Protein AF-A0A0D1IN72-F1 (afdb_monomer_lite)

Organism: Bacillus subtilis (NCBI:txid1423)

Radius of gyration: 15.17 Å; chains: 1; bounding box: 38×27×43 Å

pLDDT: mean 86.63, std 12.47, range [36.94, 97.75]

Secondary structure (DSSP, 8-state):
-EEEEPPTT--HHHHHHHHT--HHHHHHHHT-SSS---TT-EEEEPPEEEEPPTT--HHHHHHHHT--HHHHHHHTTTS-TT---TTPEEEE---TT-----

Sequence (102 aa):
MFIHIVGPGDSLFSIGRRYGASVDQIRGVNGLDETNIVPGQALLIPLYVYTVQPRDTLTAIAAKAFVPLERLRAANSGISPNALQAGAKIRFLRSQITLRGH

InterPro domains:
  IPR018392 LysM domain [PF01476] (4-46)
  IPR018392 LysM domain [PF01476] (50-91)
  IPR018392 LysM domain [PS51782] (2-45)
  IPR018392 LysM domain [PS51782] (48-92)
  IPR018392 LysM domain [SM00257] (3-46)
  IPR018392 LysM domain [SM00257] (49-93)
  IPR018392 LysM domain [cd00118] (3-45)
  IPR018392 LysM domain [cd00118] (49-91)
  IPR036779 LysM domain superfamily [G3DSA:3.10.350.10] (3-47)
  IPR036779 LysM domain superfamily [G3DSA:3.10.350.10] (48-92)
  IPR036779 LysM domain superfamily [SSF54106] (2-46)
  IPR036779 LysM domain superfamily [SSF54106] (48-91)

Foldseek 3Di:
DDKDFDAPPDWLVNVCQFQVHDSVQQCVVVVNPDRDDDGRDITDDDKDKDFDAPPDFLVNVCVVLVHPSVQQCVQVVVDDRVPRDGRDIGIHGRGPPPPPDD

Structure (mmCIF, N/CA/C/O backbone):
data_AF-A0A0D1IN72-F1
#
_entry.id   AF-A0A0D1IN72-F1
#
loop_
_atom_site.group_PDB
_atom_site.id
_atom_site.type_symbol
_atom_site.label_atom_id
_atom_site.label_alt_id
_atom_site.label_comp_id
_atom_site.label_asym_id
_atom_site.label_entity_id
_atom_site.label_seq_id
_atom_site.pdbx_PDB_ins_code
_atom_site.Cartn_x
_atom_site.Cartn_y
_atom_site.Cartn_z
_atom_site.occupancy
_atom_site.B_iso_or_equiv
_atom_site.auth_seq_id
_atom_site.auth_comp_id
_atom_site.auth_asym_id
_atom_site.auth_atom_id
_atom_site.pdbx_PDB_model_num
ATOM 1 N N . MET A 1 1 ? -3.784 -7.568 -2.298 1.00 80.62 1 MET A N 1
ATOM 2 C CA . MET A 1 1 ? -4.157 -6.803 -1.095 1.00 80.62 1 MET A CA 1
ATOM 3 C C . MET A 1 1 ? -2.963 -6.778 -0.162 1.00 80.62 1 MET A C 1
ATOM 5 O O . MET A 1 1 ? -2.170 -7.711 -0.220 1.00 80.62 1 MET A O 1
ATOM 9 N N . PHE A 1 2 ? -2.829 -5.745 0.661 1.00 87.38 2 PHE A N 1
ATOM 10 C CA . PHE A 1 2 ? -1.909 -5.742 1.801 1.00 87.38 2 PHE A CA 1
ATOM 11 C C . PHE A 1 2 ? -2.733 -5.747 3.091 1.00 87.38 2 PHE A C 1
ATOM 13 O O . PHE A 1 2 ? -3.811 -5.164 3.099 1.00 87.38 2 PHE A O 1
ATOM 20 N N . ILE A 1 3 ? -2.254 -6.397 4.150 1.00 92.94 3 ILE A N 1
ATOM 21 C CA . ILE A 1 3 ? -2.934 -6.405 5.450 1.00 92.94 3 ILE A CA 1
ATOM 22 C C . ILE A 1 3 ? -2.179 -5.473 6.390 1.00 92.94 3 ILE A C 1
ATOM 24 O O . ILE A 1 3 ? -0.980 -5.642 6.606 1.00 92.94 3 ILE A O 1
ATOM 28 N N . HIS A 1 4 ? -2.888 -4.499 6.949 1.00 95.06 4 HIS A N 1
ATOM 29 C CA . HIS A 1 4 ? -2.400 -3.649 8.024 1.00 95.06 4 HIS A CA 1
ATOM 30 C C . HIS A 1 4 ? -3.092 -4.047 9.331 1.00 95.06 4 HIS A C 1
ATOM 32 O O . HIS A 1 4 ? -4.318 -4.090 9.379 1.00 95.06 4 HIS A O 1
ATOM 38 N N . ILE A 1 5 ? -2.317 -4.325 10.380 1.00 97.44 5 ILE A N 1
ATOM 39 C CA . ILE A 1 5 ? -2.855 -4.541 11.726 1.00 97.44 5 ILE A CA 1
ATOM 40 C C . ILE A 1 5 ? -2.901 -3.189 12.429 1.00 97.44 5 ILE A C 1
ATOM 42 O O . ILE A 1 5 ? -1.854 -2.567 12.606 1.00 97.44 5 ILE A O 1
ATOM 46 N N . VAL A 1 6 ? -4.104 -2.749 12.794 1.00 97.62 6 VAL A N 1
ATOM 47 C CA . VAL A 1 6 ? -4.355 -1.455 13.438 1.00 97.62 6 VAL A CA 1
ATOM 48 C C . VAL A 1 6 ? -3.590 -1.386 14.757 1.00 97.62 6 VAL A C 1
ATOM 50 O O . VAL A 1 6 ? -3.745 -2.254 15.620 1.00 97.62 6 VAL A O 1
ATOM 53 N N . GLY A 1 7 ? -2.753 -0.363 14.913 1.00 97.31 7 GLY A N 1
ATOM 54 C CA . GLY A 1 7 ? -2.034 -0.089 16.150 1.00 97.31 7 GLY A CA 1
ATOM 55 C C . GLY A 1 7 ? -2.779 0.884 17.072 1.00 97.31 7 GLY A C 1
ATOM 56 O O . GLY A 1 7 ? -3.755 1.523 16.671 1.00 97.31 7 GLY A O 1
ATOM 57 N N . PRO A 1 8 ? -2.316 1.049 18.322 1.00 96.81 8 PRO A N 1
ATOM 58 C CA . PRO A 1 8 ? -2.792 2.121 19.189 1.00 96.81 8 PRO A CA 1
ATOM 59 C C . PRO A 1 8 ? -2.614 3.496 18.528 1.00 96.81 8 PRO A C 1
ATOM 61 O O . PRO A 1 8 ? -1.517 3.842 18.091 1.00 96.81 8 PRO A O 1
ATOM 64 N N . GLY A 1 9 ? -3.694 4.280 18.470 1.00 94.06 9 GLY A N 1
ATOM 65 C CA . GLY A 1 9 ? -3.698 5.623 17.877 1.00 94.06 9 GLY A CA 1
ATOM 66 C C . GLY A 1 9 ? -3.856 5.669 16.353 1.00 94.06 9 GLY A C 1
ATOM 67 O O . GLY A 1 9 ? -3.911 6.763 15.789 1.00 94.06 9 GLY A O 1
ATOM 68 N N . ASP A 1 10 ? -3.962 4.522 15.676 1.00 97.12 10 ASP A N 1
ATOM 69 C CA . ASP A 1 10 ? -4.316 4.506 14.261 1.00 97.12 10 ASP A CA 1
ATOM 70 C C . ASP A 1 10 ? -5.781 4.903 14.035 1.00 97.12 10 ASP A C 1
ATOM 72 O O . ASP A 1 10 ? -6.678 4.630 14.830 1.00 97.12 10 ASP A O 1
ATOM 76 N N . SER A 1 11 ? -6.020 5.535 12.891 1.00 96.94 11 SER A N 1
ATOM 77 C CA . SER A 1 11 ? -7.340 5.861 12.359 1.00 96.94 11 SER A CA 1
ATOM 78 C C . SER A 1 11 ? -7.361 5.516 10.874 1.00 96.94 11 SER A C 1
ATOM 80 O O . SER A 1 11 ? -6.312 5.475 10.223 1.00 96.94 11 SER A O 1
ATOM 82 N N . LEU A 1 12 ? -8.543 5.341 10.279 1.00 96.44 12 LEU A N 1
ATOM 83 C CA . LEU A 1 12 ? -8.627 5.147 8.827 1.00 96.44 12 LEU A CA 1
ATOM 84 C C . LE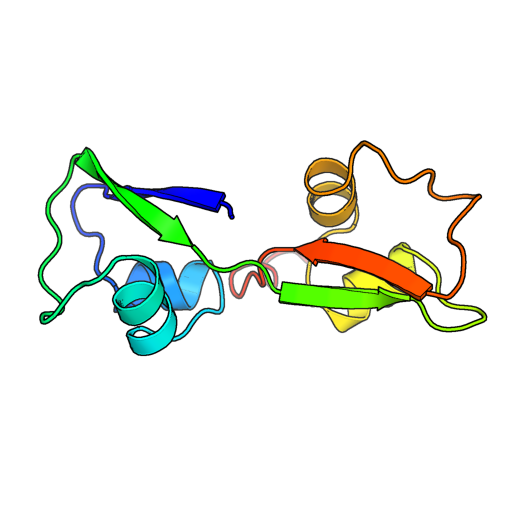U A 1 12 ? -7.985 6.303 8.047 1.00 96.44 12 LEU A C 1
ATOM 86 O O . LEU A 1 12 ? -7.429 6.084 6.973 1.00 96.44 12 LEU A O 1
ATOM 90 N N . PHE A 1 13 ? -8.013 7.519 8.599 1.00 95.38 13 PHE A N 1
ATOM 91 C CA . PHE A 1 13 ? -7.359 8.678 8.004 1.00 95.38 13 PHE A CA 1
ATOM 92 C C . PHE A 1 13 ? -5.827 8.567 8.038 1.00 95.38 13 PHE A C 1
ATOM 94 O O . PHE A 1 13 ? -5.179 8.745 7.004 1.00 95.38 13 PHE A O 1
ATOM 101 N N . SER A 1 14 ? -5.229 8.246 9.193 1.00 95.06 14 SER A N 1
ATOM 102 C CA . SER A 1 14 ? -3.767 8.107 9.307 1.00 95.06 14 SER A CA 1
ATOM 103 C C . SER A 1 14 ? -3.244 6.933 8.476 1.00 95.06 14 SER A C 1
ATOM 105 O O . SER A 1 14 ? -2.238 7.073 7.774 1.00 95.06 14 SER A O 1
ATOM 107 N N . ILE A 1 15 ? -3.967 5.811 8.479 1.00 94.75 15 ILE A N 1
ATOM 108 C CA . ILE A 1 15 ? -3.682 4.628 7.659 1.00 94.75 15 ILE A CA 1
ATOM 109 C C . ILE A 1 15 ? -3.808 4.970 6.170 1.00 94.75 15 ILE A C 1
ATOM 111 O O . ILE A 1 15 ? -2.895 4.690 5.390 1.00 94.75 15 ILE A O 1
ATOM 115 N N . GLY A 1 16 ? -4.900 5.622 5.772 1.00 93.31 16 GLY A N 1
ATOM 116 C CA . GLY A 1 16 ? -5.123 6.057 4.397 1.00 93.31 16 GLY A CA 1
ATOM 117 C C . GLY A 1 16 ? -4.012 6.967 3.894 1.00 93.31 16 GLY A C 1
ATOM 118 O O . GLY A 1 16 ? -3.406 6.700 2.856 1.00 93.31 16 GLY A O 1
ATOM 119 N N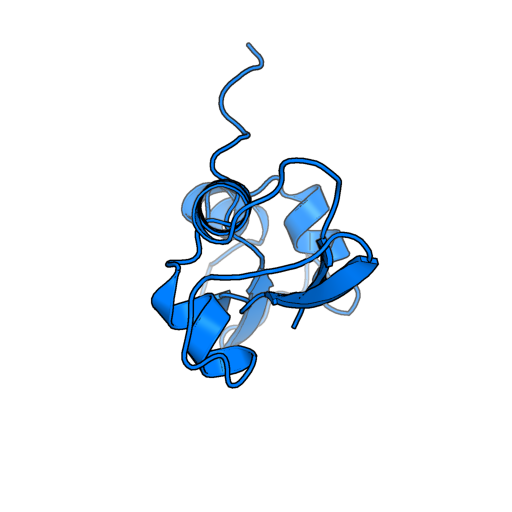 . ARG A 1 17 ? -3.629 7.972 4.687 1.00 91.69 17 ARG A N 1
ATOM 120 C CA . ARG A 1 17 ? -2.501 8.855 4.368 1.00 91.69 17 ARG A CA 1
ATOM 121 C C . ARG A 1 17 ? -1.187 8.085 4.227 1.00 91.69 17 ARG A C 1
ATOM 123 O O . ARG A 1 17 ? -0.426 8.347 3.297 1.00 91.69 17 ARG A O 1
ATOM 130 N N . ARG A 1 18 ? -0.923 7.123 5.115 1.00 89.75 18 ARG A N 1
ATOM 131 C CA . ARG A 1 18 ? 0.292 6.294 5.087 1.00 89.75 18 ARG A CA 1
ATOM 132 C C . ARG A 1 18 ? 0.406 5.482 3.798 1.00 89.75 18 ARG A C 1
ATOM 134 O O . ARG A 1 18 ? 1.491 5.429 3.222 1.00 89.75 18 ARG A O 1
ATOM 141 N N . TYR A 1 19 ? -0.696 4.881 3.354 1.00 90.12 19 TYR A N 1
ATOM 142 C CA . TYR A 1 19 ? -0.734 3.987 2.190 1.00 90.12 19 TYR A CA 1
ATOM 143 C C . TYR A 1 19 ? -1.258 4.645 0.904 1.00 90.12 19 TYR A C 1
ATOM 145 O O . TYR A 1 19 ? -1.450 3.975 -0.114 1.00 90.12 19 TYR A O 1
ATOM 153 N N . GLY A 1 20 ? -1.490 5.959 0.947 1.00 88.44 20 GLY A N 1
ATOM 154 C CA . GLY A 1 20 ? -2.041 6.732 -0.159 1.00 88.44 20 GLY A CA 1
ATOM 155 C C . GLY A 1 20 ? -3.401 6.228 -0.640 1.00 88.44 20 GLY A C 1
ATOM 156 O O . GLY A 1 20 ? -3.645 6.292 -1.838 1.00 88.44 20 GLY A O 1
ATOM 157 N N . ALA A 1 21 ? -4.242 5.718 0.262 1.00 91.38 21 ALA A N 1
ATOM 158 C CA . ALA A 1 21 ? -5.605 5.266 -0.008 1.00 91.38 21 ALA A CA 1
ATOM 159 C C . ALA A 1 21 ? -6.613 6.187 0.695 1.00 91.38 21 ALA A C 1
ATOM 161 O O . ALA A 1 21 ? -6.363 6.652 1.808 1.00 91.38 21 ALA A O 1
ATOM 162 N N . SER A 1 22 ? -7.761 6.445 0.074 1.00 93.44 22 SER A N 1
ATOM 163 C CA . SER A 1 22 ? -8.835 7.201 0.726 1.00 93.44 22 SER A CA 1
ATOM 164 C C . SER A 1 22 ? -9.534 6.354 1.790 1.00 93.44 22 SER A C 1
ATOM 166 O O . SER A 1 22 ? -9.601 5.128 1.675 1.00 93.44 22 SER A O 1
ATOM 168 N N . VAL A 1 23 ? -10.122 7.013 2.792 1.00 95.44 23 VAL A N 1
ATOM 169 C CA . VAL A 1 23 ? -10.908 6.349 3.846 1.00 95.44 23 VAL A CA 1
ATOM 170 C C . VAL A 1 23 ? -12.007 5.475 3.241 1.00 95.44 23 VAL A C 1
ATOM 172 O O . VAL A 1 23 ? -12.118 4.311 3.610 1.00 95.44 23 VAL A O 1
ATOM 175 N N . ASP A 1 24 ? -12.746 5.978 2.250 1.00 95.62 24 ASP A N 1
ATOM 176 C CA . ASP A 1 24 ? -13.818 5.220 1.591 1.00 95.62 24 ASP A CA 1
ATOM 177 C C . ASP A 1 24 ? -13.319 3.996 0.823 1.00 95.62 24 ASP A C 1
ATOM 179 O O . ASP A 1 24 ? -13.992 2.970 0.794 1.00 95.62 24 ASP A O 1
ATOM 183 N N . GLN A 1 25 ? -12.114 4.057 0.248 1.00 94.25 25 GLN A N 1
ATOM 184 C CA . GLN A 1 25 ? -11.522 2.890 -0.408 1.00 94.25 25 GLN A CA 1
ATOM 185 C C . GLN A 1 25 ? -11.179 1.806 0.614 1.00 94.25 25 GLN A C 1
ATOM 187 O O . GLN A 1 25 ? -11.417 0.626 0.360 1.00 94.25 25 GLN A O 1
ATOM 192 N N . ILE A 1 26 ? -10.636 2.195 1.772 1.00 95.38 26 ILE A N 1
ATOM 193 C CA . ILE A 1 26 ? -10.345 1.249 2.853 1.00 95.38 26 ILE A CA 1
ATOM 194 C C . ILE A 1 26 ? -11.657 0.679 3.399 1.00 95.38 26 ILE A C 1
ATOM 196 O O . ILE A 1 26 ? -11.778 -0.537 3.516 1.00 95.38 26 ILE A O 1
ATOM 200 N N . ARG A 1 27 ? -12.664 1.518 3.663 1.00 96.75 27 ARG A N 1
ATOM 201 C CA . ARG A 1 27 ? -13.981 1.071 4.139 1.00 96.75 27 ARG A CA 1
ATOM 202 C C . ARG A 1 27 ? -14.638 0.091 3.181 1.00 96.75 27 ARG A C 1
ATOM 204 O O . ARG A 1 27 ? -14.990 -1.005 3.598 1.00 96.75 27 ARG A O 1
ATOM 211 N N . GLY A 1 28 ? -14.727 0.446 1.901 1.00 95.38 28 GLY A N 1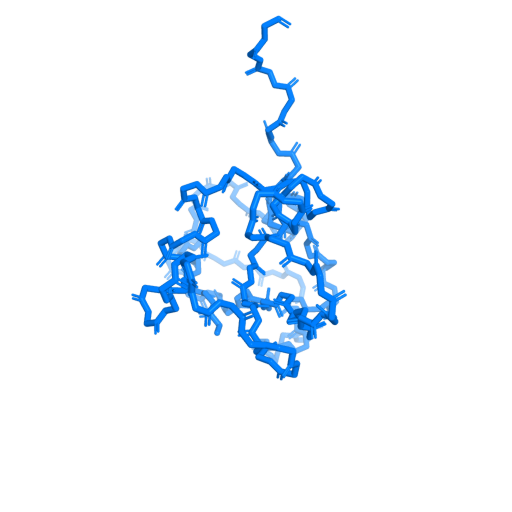
ATOM 212 C CA . GLY A 1 28 ? -15.379 -0.381 0.888 1.00 95.38 28 GLY A CA 1
ATOM 213 C C . GLY A 1 28 ? -14.731 -1.757 0.733 1.00 95.38 28 GLY A C 1
ATOM 214 O O . GLY A 1 28 ? -15.432 -2.755 0.616 1.00 95.38 28 GLY A O 1
ATOM 215 N N . VAL A 1 29 ? -13.398 -1.840 0.801 1.00 94.75 29 VAL A N 1
ATOM 216 C CA . VAL A 1 29 ? -12.685 -3.129 0.712 1.00 94.75 29 VAL A CA 1
ATOM 217 C C . VAL A 1 29 ? -12.828 -3.969 1.988 1.00 94.75 29 VAL A C 1
ATOM 219 O O . VAL A 1 29 ? -12.720 -5.192 1.920 1.00 94.75 29 VAL A O 1
ATOM 222 N N . ASN A 1 30 ? -13.076 -3.341 3.139 1.00 96.19 30 ASN A N 1
ATOM 223 C CA . ASN A 1 30 ? -13.243 -4.025 4.425 1.00 96.19 30 ASN A CA 1
ATOM 224 C C . ASN A 1 30 ? -14.709 -4.210 4.845 1.00 96.19 30 ASN A C 1
ATOM 226 O O . ASN A 1 30 ? -14.949 -4.763 5.913 1.00 96.19 30 ASN A O 1
ATOM 230 N N . GLY A 1 31 ? -15.675 -3.748 4.043 1.00 95.44 31 GLY A N 1
ATOM 231 C CA . GLY A 1 31 ? -17.096 -3.783 4.398 1.00 95.44 31 GLY A CA 1
ATOM 232 C C . GLY A 1 31 ? -17.430 -2.962 5.647 1.00 95.44 31 GLY A C 1
ATOM 233 O O . GLY A 1 31 ? -18.261 -3.383 6.442 1.00 95.44 31 GLY A O 1
ATOM 234 N N . LEU A 1 32 ? -16.741 -1.835 5.864 1.00 95.00 32 LEU A N 1
ATOM 235 C CA . LEU A 1 32 ? -16.955 -0.990 7.041 1.00 95.00 32 LEU A CA 1
ATOM 236 C C . LEU A 1 32 ? -18.003 0.092 6.766 1.00 95.00 32 LEU A C 1
ATOM 238 O O . LEU A 1 32 ? -17.757 1.027 5.997 1.00 95.00 32 LEU A O 1
ATOM 242 N N . ASP A 1 33 ? -19.126 0.022 7.475 1.00 91.31 33 ASP A N 1
ATOM 243 C CA . ASP A 1 33 ? -20.168 1.055 7.434 1.00 91.31 33 ASP A CA 1
ATOM 244 C C . ASP A 1 33 ? -19.760 2.330 8.182 1.00 91.31 33 ASP A C 1
ATOM 246 O O . ASP A 1 33 ? -20.213 3.420 7.844 1.00 91.31 33 ASP A O 1
ATOM 250 N N . GLU A 1 34 ? -18.821 2.233 9.122 1.00 91.38 34 GLU A N 1
ATOM 251 C CA . GLU A 1 34 ? -18.316 3.356 9.915 1.00 91.38 34 GLU A CA 1
ATOM 252 C C . GLU A 1 34 ? -16.793 3.507 9.800 1.00 91.38 34 GLU A C 1
ATOM 254 O O . GLU A 1 34 ? -16.103 2.725 9.143 1.00 91.38 34 GLU A O 1
ATOM 259 N N . THR A 1 35 ? -16.248 4.548 10.433 1.00 92.81 35 THR A N 1
ATOM 260 C CA . THR A 1 35 ? -14.801 4.809 10.473 1.00 92.81 35 THR A CA 1
ATOM 261 C C . THR A 1 35 ? -14.105 4.284 11.725 1.00 92.81 35 THR A C 1
ATOM 263 O O . THR A 1 35 ? -12.887 4.437 11.848 1.00 92.81 35 THR A O 1
ATOM 266 N N . ASN A 1 36 ? -14.859 3.702 12.658 1.00 92.38 36 ASN A N 1
ATOM 267 C CA . ASN A 1 36 ? -14.315 3.184 13.903 1.00 92.38 36 ASN A CA 1
ATOM 268 C C . ASN A 1 36 ? -13.518 1.906 13.639 1.00 92.38 36 ASN A C 1
ATOM 270 O O . ASN A 1 36 ? -14.003 0.961 13.020 1.00 92.38 36 ASN A O 1
ATOM 274 N N . ILE A 1 37 ? -12.279 1.904 14.117 1.00 96.62 37 ILE A N 1
ATOM 275 C CA . ILE A 1 37 ? -11.364 0.769 14.060 1.00 96.62 37 ILE A CA 1
ATOM 276 C C . ILE A 1 37 ? -10.736 0.584 15.433 1.00 96.62 37 ILE A C 1
ATOM 278 O O . ILE A 1 37 ? -10.551 1.554 16.169 1.00 96.62 37 ILE A O 1
ATOM 282 N N . VAL A 1 38 ? -10.406 -0.656 15.776 1.00 96.31 38 VAL A N 1
ATOM 283 C CA . VAL A 1 38 ? -9.822 -0.990 17.080 1.00 96.31 38 VAL A CA 1
ATOM 284 C C . VAL A 1 38 ? -8.414 -1.561 16.924 1.00 96.31 38 VAL A C 1
ATOM 286 O O . VAL A 1 38 ? -8.145 -2.249 15.936 1.00 96.31 38 VAL A O 1
ATOM 289 N N . PRO A 1 39 ? -7.501 -1.321 17.882 1.00 97.75 39 PRO A N 1
ATOM 290 C CA . PRO A 1 39 ? -6.191 -1.960 17.871 1.00 97.75 39 PRO A CA 1
ATOM 291 C C . PRO A 1 39 ? -6.294 -3.487 17.764 1.00 97.75 39 PRO A C 1
ATOM 293 O O . PRO A 1 39 ? -7.134 -4.112 18.408 1.00 97.75 39 PRO A O 1
ATOM 296 N N . GLY A 1 40 ? -5.438 -4.084 16.936 1.00 97.19 40 GLY A N 1
ATOM 297 C CA . GLY A 1 40 ? -5.450 -5.514 16.615 1.00 97.19 40 GLY A CA 1
ATOM 298 C C . GLY A 1 40 ? -6.357 -5.896 15.441 1.00 97.19 40 GLY A C 1
ATOM 299 O O . GLY A 1 40 ? -6.221 -7.000 14.913 1.00 97.19 40 GLY A O 1
ATOM 300 N N . GLN A 1 41 ? -7.230 -5.000 14.972 1.00 97.50 41 GLN A N 1
ATOM 301 C CA . GLN A 1 41 ? -8.049 -5.249 13.787 1.00 97.50 41 GLN A CA 1
ATOM 302 C C . GLN A 1 41 ? -7.175 -5.356 12.531 1.00 97.50 41 GLN A C 1
ATOM 304 O O . GLN A 1 41 ? -6.304 -4.521 12.286 1.00 97.50 41 GLN A O 1
ATOM 309 N N . ALA A 1 42 ? -7.425 -6.371 11.705 1.00 97.56 42 ALA A N 1
ATOM 310 C CA . ALA A 1 42 ? -6.787 -6.511 10.404 1.00 97.56 42 ALA A CA 1
ATOM 311 C C . ALA A 1 42 ? -7.589 -5.750 9.341 1.00 97.56 42 ALA A C 1
ATOM 313 O O . ALA A 1 42 ? -8.765 -6.034 9.127 1.00 97.56 42 ALA A O 1
ATOM 314 N N . LEU A 1 43 ? -6.941 -4.806 8.661 1.00 97.00 43 LEU A N 1
ATOM 315 C CA . LEU A 1 43 ? -7.518 -4.053 7.554 1.00 97.00 43 LEU A CA 1
ATOM 316 C C . LEU A 1 43 ? -6.850 -4.423 6.234 1.00 97.00 43 LEU A C 1
ATOM 318 O O . LEU A 1 43 ? -5.626 -4.370 6.083 1.00 97.00 43 LEU A O 1
ATOM 322 N N . LEU A 1 44 ? -7.679 -4.737 5.249 1.00 95.19 44 LEU A N 1
ATOM 323 C CA . LEU A 1 44 ? -7.307 -4.865 3.854 1.00 95.19 44 LEU A CA 1
ATOM 324 C C . LEU A 1 44 ? -7.042 -3.481 3.263 1.00 95.19 44 LEU A C 1
ATOM 326 O O . LEU A 1 44 ? -7.930 -2.635 3.173 1.00 95.19 44 LEU A O 1
ATOM 330 N N . ILE A 1 45 ? -5.813 -3.262 2.817 1.00 93.69 45 ILE A N 1
ATOM 331 C CA . ILE A 1 45 ? -5.407 -2.045 2.129 1.00 93.69 45 ILE A CA 1
ATOM 332 C C . ILE A 1 45 ? -5.377 -2.318 0.619 1.00 93.69 45 ILE A C 1
ATOM 334 O O . ILE A 1 45 ? -4.692 -3.261 0.177 1.00 93.69 45 ILE A O 1
ATOM 338 N N . PRO A 1 46 ? -6.110 -1.525 -0.188 1.00 89.31 46 PRO A N 1
ATOM 339 C CA . PRO A 1 46 ? -6.136 -1.691 -1.633 1.00 89.31 46 PRO A CA 1
ATOM 340 C C . PRO A 1 46 ? -4.748 -1.452 -2.232 1.00 89.31 46 PRO A C 1
ATOM 342 O O . PRO A 1 46 ? -4.018 -0.545 -1.837 1.00 89.31 46 PRO A O 1
ATOM 345 N N . LEU A 1 47 ? -4.391 -2.282 -3.213 1.00 87.88 47 LEU A N 1
ATOM 346 C CA . LEU A 1 47 ? -3.187 -2.090 -4.016 1.00 87.88 47 LEU A CA 1
ATOM 347 C C . LEU A 1 47 ? -3.559 -1.363 -5.300 1.00 87.88 47 LEU A C 1
ATOM 349 O O . LEU A 1 47 ? -4.532 -1.724 -5.964 1.00 87.88 47 LEU A O 1
ATOM 353 N N . TYR A 1 48 ? -2.727 -0.410 -5.693 1.00 87.62 48 TYR A N 1
ATOM 354 C CA . TYR A 1 48 ? -2.752 0.119 -7.045 1.00 87.62 48 TYR A CA 1
ATOM 355 C C . TYR A 1 48 ? -2.206 -0.933 -8.001 1.00 87.62 48 TYR A C 1
ATOM 357 O O . TYR A 1 48 ? -1.222 -1.614 -7.700 1.00 87.62 48 TYR A O 1
ATOM 365 N N . VAL A 1 49 ? -2.860 -1.062 -9.152 1.00 88.31 49 VAL A N 1
ATOM 366 C CA . VAL A 1 49 ? -2.420 -1.931 -10.239 1.00 88.31 49 VAL A CA 1
ATOM 367 C C . VAL A 1 49 ? -2.066 -1.047 -11.419 1.00 88.31 49 VAL A C 1
ATOM 369 O O . VAL A 1 49 ? -2.917 -0.330 -11.938 1.00 88.31 49 VAL A O 1
ATOM 372 N N . TYR A 1 50 ? -0.808 -1.100 -11.833 1.00 90.69 50 TYR A N 1
ATOM 373 C CA . TYR A 1 50 ? -0.334 -0.470 -13.053 1.00 90.69 50 TYR A CA 1
ATOM 374 C C . TYR A 1 50 ? -0.116 -1.526 -14.128 1.00 90.69 50 TYR A C 1
ATOM 376 O O . TYR A 1 50 ? 0.508 -2.556 -13.873 1.00 90.69 50 TYR A O 1
ATOM 384 N N . THR A 1 51 ? -0.622 -1.262 -15.327 1.00 91.88 51 THR A N 1
ATOM 385 C CA . THR A 1 51 ? -0.369 -2.099 -16.499 1.00 91.88 51 THR A CA 1
ATOM 386 C C . THR A 1 51 ? 0.834 -1.537 -17.237 1.00 91.88 51 THR A C 1
ATOM 388 O O . THR A 1 51 ? 0.773 -0.416 -17.747 1.00 91.88 51 THR A O 1
ATOM 391 N N . VAL A 1 52 ? 1.908 -2.323 -17.284 1.00 91.31 52 VAL A N 1
ATOM 392 C CA . VAL A 1 52 ? 3.167 -1.983 -17.952 1.00 91.31 52 VAL A CA 1
ATOM 393 C C . VAL A 1 52 ? 2.902 -1.608 -19.403 1.00 91.31 52 VAL A C 1
ATOM 395 O O . VAL A 1 52 ? 2.250 -2.358 -20.135 1.00 91.31 52 VAL A O 1
ATOM 398 N N . GLN A 1 53 ? 3.442 -0.472 -19.823 1.00 92.19 53 GLN A N 1
ATOM 399 C CA . GLN A 1 53 ? 3.420 -0.023 -21.207 1.00 92.19 53 GLN A CA 1
ATOM 400 C C . GLN A 1 53 ? 4.711 -0.423 -21.935 1.00 92.19 53 GLN A C 1
ATOM 402 O O . GLN A 1 53 ? 5.745 -0.659 -21.298 1.00 92.19 53 GLN A O 1
ATOM 407 N N . PRO A 1 54 ? 4.696 -0.491 -23.279 1.00 91.50 54 PRO A N 1
ATOM 408 C CA . PRO A 1 54 ? 5.921 -0.666 -24.047 1.00 91.50 54 PRO A CA 1
ATOM 409 C C . PRO A 1 54 ? 6.980 0.367 -23.640 1.00 91.50 54 PRO A C 1
ATOM 411 O O . PRO A 1 54 ? 6.689 1.560 -23.578 1.00 91.50 54 PRO A O 1
ATOM 414 N N . ARG A 1 55 ? 8.215 -0.104 -23.408 1.00 88.25 55 ARG A N 1
ATOM 415 C CA . ARG A 1 55 ? 9.387 0.689 -22.972 1.00 88.25 55 ARG A CA 1
ATOM 416 C C . ARG A 1 55 ? 9.369 1.186 -21.522 1.00 88.25 55 ARG A C 1
ATOM 418 O O . ARG A 1 55 ? 10.283 1.918 -21.141 1.00 88.25 55 ARG A O 1
ATOM 425 N N . ASP A 1 56 ? 8.397 0.798 -20.698 1.00 90.50 56 ASP A N 1
ATOM 426 C CA . ASP A 1 56 ? 8.522 1.036 -19.260 1.00 90.50 56 ASP A CA 1
ATOM 427 C C . ASP A 1 56 ? 9.688 0.237 -18.663 1.00 90.50 56 ASP A C 1
ATOM 429 O O . ASP A 1 56 ? 10.036 -0.857 -19.106 1.00 90.50 56 ASP A O 1
ATOM 433 N N . THR A 1 57 ? 10.248 0.775 -17.584 1.00 89.69 57 THR A N 1
ATOM 434 C CA . THR A 1 57 ? 11.176 0.069 -16.700 1.00 89.69 57 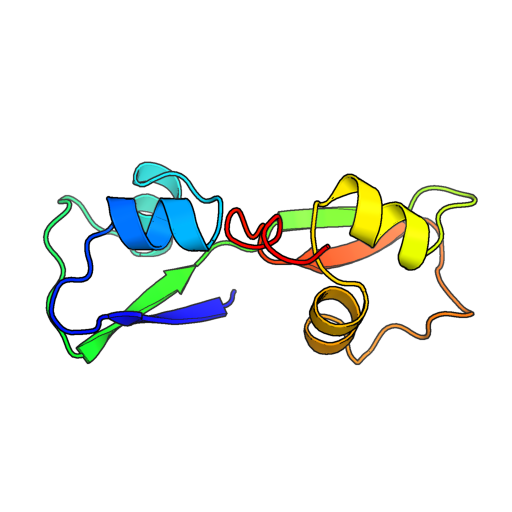THR A CA 1
ATOM 435 C C . THR A 1 57 ? 10.614 0.079 -15.284 1.00 89.69 57 THR A C 1
ATOM 437 O O . THR A 1 57 ? 9.871 0.993 -14.913 1.00 89.69 57 THR A O 1
ATOM 440 N N . LEU A 1 58 ? 10.986 -0.901 -14.451 1.00 87.56 58 LEU A N 1
ATOM 441 C CA . LEU A 1 58 ? 10.567 -0.902 -13.042 1.00 87.56 58 LEU A CA 1
ATOM 442 C C . LEU A 1 58 ? 10.998 0.377 -12.317 1.00 87.56 58 LEU A C 1
ATOM 444 O O . LEU A 1 58 ? 10.241 0.896 -11.503 1.00 87.56 58 LEU A O 1
ATOM 448 N N . THR A 1 59 ? 12.174 0.916 -12.644 1.00 89.50 59 THR A N 1
ATOM 449 C CA . THR A 1 59 ? 12.680 2.171 -12.077 1.00 89.50 59 THR A CA 1
ATOM 450 C C . THR A 1 59 ? 11.795 3.360 -12.453 1.00 89.50 59 THR A C 1
ATOM 452 O O . THR A 1 59 ? 11.424 4.144 -11.581 1.00 89.50 59 THR A O 1
ATOM 455 N N . ALA A 1 60 ? 11.396 3.477 -13.725 1.00 90.31 60 ALA A N 1
ATOM 456 C CA . ALA A 1 60 ? 10.506 4.550 -14.168 1.00 90.31 60 ALA A CA 1
ATOM 457 C C . ALA A 1 60 ? 9.106 4.427 -13.546 1.00 90.31 60 ALA A C 1
ATOM 459 O O . ALA A 1 60 ? 8.519 5.432 -13.145 1.00 90.31 60 ALA A O 1
ATOM 460 N N . ILE A 1 61 ? 8.578 3.205 -13.417 1.00 89.81 61 ILE A N 1
ATOM 461 C CA . ILE A 1 61 ? 7.288 2.955 -12.756 1.00 89.81 61 ILE A CA 1
ATOM 462 C C . ILE A 1 61 ? 7.365 3.312 -11.267 1.00 89.81 61 ILE A C 1
ATOM 464 O O . ILE A 1 61 ? 6.476 3.993 -10.763 1.00 89.81 61 ILE A O 1
ATOM 468 N N . ALA A 1 62 ? 8.429 2.901 -10.572 1.00 88.56 62 ALA A N 1
ATOM 469 C CA . ALA A 1 62 ? 8.660 3.218 -9.163 1.00 88.56 62 ALA A CA 1
ATOM 470 C C . ALA A 1 62 ? 8.671 4.738 -8.922 1.00 88.56 62 ALA A C 1
ATOM 472 O O . ALA A 1 62 ? 7.965 5.232 -8.041 1.00 88.56 62 ALA A O 1
ATOM 473 N N . ALA A 1 63 ? 9.392 5.480 -9.770 1.00 89.00 63 ALA A N 1
ATOM 474 C CA . ALA A 1 63 ? 9.442 6.938 -9.723 1.00 89.00 63 ALA A CA 1
ATOM 475 C C . ALA A 1 63 ? 8.060 7.576 -9.956 1.00 89.00 63 ALA A C 1
ATOM 477 O O . ALA A 1 63 ? 7.611 8.371 -9.134 1.00 89.00 63 ALA A O 1
ATOM 478 N N . LYS A 1 64 ? 7.340 7.171 -11.016 1.00 86.25 64 LYS A N 1
ATOM 479 C CA . LYS A 1 64 ? 5.967 7.642 -11.307 1.00 86.25 64 LYS A CA 1
ATOM 480 C C . LYS A 1 64 ? 4.993 7.347 -10.158 1.00 86.25 64 LYS A C 1
ATOM 482 O O . LYS A 1 64 ? 4.060 8.109 -9.917 1.00 86.25 64 LYS A O 1
ATOM 487 N N . ALA A 1 65 ? 5.180 6.219 -9.477 1.00 84.94 65 ALA A N 1
ATOM 488 C CA . ALA A 1 65 ? 4.334 5.775 -8.378 1.00 84.94 65 ALA A CA 1
ATOM 489 C C . ALA A 1 65 ? 4.670 6.438 -7.032 1.00 84.94 65 ALA A C 1
ATOM 491 O O . ALA A 1 65 ? 3.902 6.256 -6.086 1.00 84.94 65 ALA A O 1
ATOM 492 N N . PHE A 1 66 ? 5.779 7.184 -6.936 1.00 84.75 66 PHE A N 1
ATOM 493 C CA . PHE A 1 66 ? 6.344 7.676 -5.673 1.00 84.75 66 PHE A CA 1
ATOM 494 C C . PHE A 1 66 ? 6.588 6.540 -4.665 1.00 84.75 66 PHE A C 1
ATOM 496 O O . PHE A 1 66 ? 6.298 6.652 -3.474 1.00 84.75 66 PHE A O 1
ATOM 503 N N . VAL A 1 67 ? 7.094 5.403 -5.151 1.00 84.94 67 VAL A N 1
ATOM 504 C CA . VAL A 1 67 ? 7.398 4.222 -4.333 1.00 84.94 67 VAL A CA 1
ATOM 505 C C . VAL A 1 67 ? 8.868 3.856 -4.527 1.00 84.94 67 VAL A C 1
ATOM 507 O O . VAL A 1 67 ? 9.313 3.778 -5.669 1.00 84.94 67 VAL A O 1
ATOM 510 N N . PRO A 1 68 ? 9.638 3.576 -3.457 1.00 87.69 68 PRO A N 1
ATOM 511 C CA . PRO A 1 68 ? 10.995 3.058 -3.601 1.00 87.69 68 PRO A CA 1
ATOM 512 C C . PRO A 1 68 ? 11.025 1.800 -4.472 1.00 87.69 68 PRO A C 1
ATOM 514 O O . PRO A 1 68 ? 10.216 0.892 -4.264 1.00 87.69 68 PRO A O 1
ATOM 517 N N . LEU A 1 69 ? 11.987 1.709 -5.397 1.00 86.31 69 LEU A N 1
ATOM 518 C CA . LEU A 1 69 ? 12.125 0.555 -6.297 1.00 86.31 69 LEU A CA 1
ATOM 519 C C . LEU A 1 69 ? 12.130 -0.771 -5.527 1.00 86.31 69 LEU A C 1
ATOM 521 O O . LEU A 1 69 ? 11.474 -1.722 -5.936 1.00 86.31 69 LEU A O 1
ATOM 525 N N . GLU A 1 70 ? 12.800 -0.820 -4.377 1.00 85.44 70 GLU A N 1
ATOM 526 C 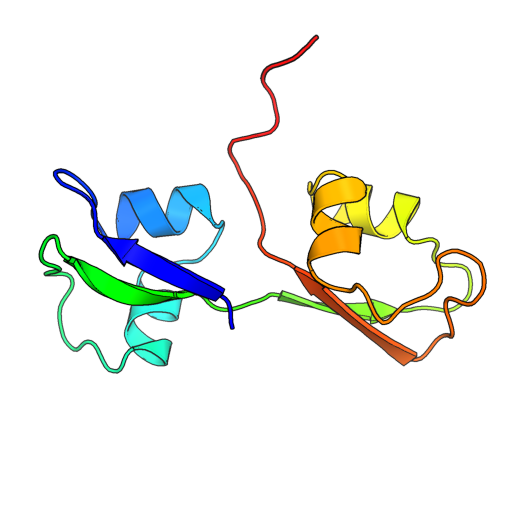CA . GLU A 1 70 ? 12.872 -2.041 -3.577 1.00 85.44 70 GLU A CA 1
ATOM 527 C C . GLU A 1 70 ? 11.516 -2.455 -2.993 1.00 85.44 70 GLU A C 1
ATOM 529 O O . GLU A 1 70 ? 11.164 -3.632 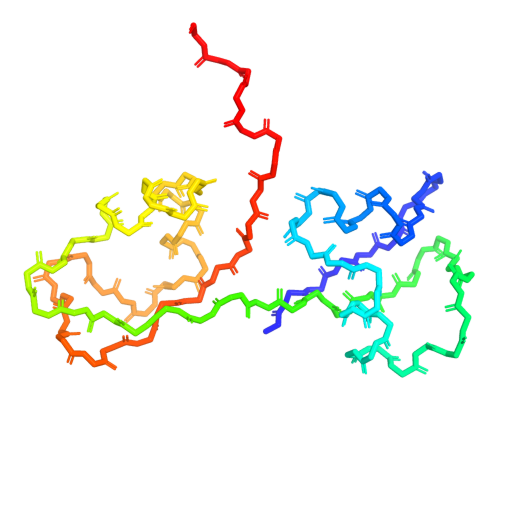-2.994 1.00 85.44 70 GLU A O 1
ATOM 534 N N . ARG A 1 71 ? 10.686 -1.488 -2.585 1.00 84.12 71 ARG A N 1
ATOM 535 C CA . ARG A 1 71 ? 9.308 -1.761 -2.146 1.00 84.12 71 ARG A CA 1
ATOM 536 C C . ARG A 1 71 ? 8.451 -2.245 -3.310 1.00 84.12 71 ARG A C 1
ATOM 538 O O . ARG A 1 71 ? 7.639 -3.150 -3.123 1.00 84.12 71 ARG A O 1
ATOM 545 N N . LEU A 1 72 ? 8.655 -1.680 -4.502 1.00 86.75 72 LEU A N 1
ATOM 546 C CA . LEU A 1 72 ? 7.984 -2.135 -5.715 1.00 86.75 72 LEU A CA 1
ATOM 547 C C . LEU A 1 72 ? 8.365 -3.587 -6.036 1.00 86.75 72 LEU A C 1
ATOM 549 O O . LEU A 1 72 ? 7.487 -4.406 -6.284 1.00 86.75 72 LEU A O 1
ATOM 553 N N . ARG A 1 73 ? 9.652 -3.935 -5.974 1.00 86.12 73 ARG A N 1
ATOM 554 C CA . ARG A 1 73 ? 10.140 -5.300 -6.224 1.00 86.12 73 ARG A CA 1
ATOM 555 C C . ARG A 1 73 ? 9.660 -6.292 -5.173 1.00 86.12 73 ARG A C 1
ATOM 557 O O . ARG A 1 73 ? 9.183 -7.361 -5.535 1.00 86.12 73 ARG A O 1
ATOM 564 N N . ALA A 1 74 ? 9.716 -5.928 -3.893 1.00 83.81 74 ALA A N 1
ATOM 565 C CA . ALA A 1 74 ? 9.233 -6.773 -2.803 1.00 83.81 74 ALA A CA 1
ATOM 566 C C . ALA A 1 74 ? 7.733 -7.088 -2.935 1.00 83.81 74 ALA A C 1
ATOM 568 O O . ALA A 1 74 ? 7.308 -8.200 -2.646 1.00 83.81 74 ALA A O 1
ATOM 569 N N . ALA A 1 75 ? 6.930 -6.137 -3.424 1.00 83.94 75 ALA A N 1
ATOM 570 C CA . ALA A 1 75 ? 5.510 -6.361 -3.701 1.00 83.94 75 ALA A CA 1
ATOM 571 C C . ALA A 1 75 ? 5.252 -7.210 -4.963 1.00 83.94 75 ALA A C 1
ATOM 573 O O . ALA A 1 75 ? 4.136 -7.692 -5.160 1.00 83.94 75 ALA A O 1
ATOM 574 N N . ASN A 1 76 ? 6.262 -7.383 -5.822 1.00 86.06 76 ASN A N 1
ATOM 575 C CA . ASN A 1 76 ? 6.162 -8.046 -7.121 1.00 86.06 76 ASN A CA 1
ATOM 576 C C . ASN A 1 76 ? 7.312 -9.047 -7.332 1.00 86.06 76 ASN A C 1
ATOM 578 O O . ASN A 1 76 ? 7.939 -9.056 -8.390 1.00 86.06 76 ASN A O 1
ATOM 582 N N . SER A 1 77 ? 7.592 -9.898 -6.338 1.00 80.75 77 SER A N 1
ATOM 583 C CA . SER A 1 77 ? 8.752 -10.809 -6.340 1.00 80.75 77 SER A CA 1
ATOM 584 C C . SER A 1 77 ? 8.805 -11.776 -7.531 1.00 80.75 77 SER A C 1
ATOM 586 O O . SER A 1 77 ? 9.876 -12.273 -7.858 1.00 80.75 77 SER A O 1
ATOM 588 N N . GLY A 1 78 ? 7.673 -12.029 -8.197 1.00 77.50 78 GLY A N 1
ATOM 589 C CA . GLY A 1 78 ? 7.588 -12.859 -9.403 1.00 77.50 78 GLY A CA 1
ATOM 590 C C . GLY A 1 78 ? 7.907 -12.134 -10.717 1.00 77.50 78 GLY A C 1
ATOM 591 O O . GLY A 1 78 ? 7.787 -12.744 -11.775 1.00 77.50 78 GLY A O 1
ATOM 592 N N . ILE A 1 79 ? 8.268 -10.847 -10.683 1.00 76.62 79 ILE A N 1
ATOM 593 C CA . ILE A 1 79 ? 8.558 -10.053 -11.882 1.00 76.62 79 ILE A CA 1
ATOM 594 C C . ILE A 1 79 ? 10.057 -9.777 -11.957 1.00 76.62 79 ILE A C 1
ATOM 596 O O . ILE A 1 79 ? 10.626 -9.057 -11.134 1.00 76.62 79 ILE A O 1
ATOM 600 N N . SER A 1 80 ? 10.704 -10.340 -12.976 1.00 73.38 80 SER A N 1
ATOM 601 C CA . SER A 1 80 ? 12.116 -10.081 -13.240 1.00 73.38 80 SER A CA 1
ATOM 602 C C . SER A 1 80 ? 12.313 -8.648 -13.762 1.00 73.38 80 SER A C 1
ATOM 604 O O . SER A 1 80 ? 11.645 -8.261 -14.723 1.00 73.38 80 SER A O 1
ATOM 606 N N . PRO A 1 81 ? 13.264 -7.867 -13.210 1.00 67.25 81 PRO A N 1
ATOM 607 C CA . PRO A 1 81 ? 13.516 -6.487 -13.640 1.00 67.25 81 PRO A CA 1
ATOM 608 C C . PRO A 1 81 ? 13.870 -6.338 -15.122 1.00 67.25 81 PRO A C 1
ATOM 610 O O . PRO A 1 81 ? 13.526 -5.333 -15.736 1.00 67.25 81 PRO A O 1
ATOM 613 N N . ASN A 1 82 ? 14.521 -7.357 -15.687 1.00 69.94 82 ASN A N 1
ATOM 614 C CA . ASN A 1 82 ? 15.019 -7.355 -17.062 1.00 69.94 82 ASN A CA 1
ATOM 615 C C . ASN A 1 82 ? 14.017 -7.952 -18.066 1.00 69.94 82 ASN A C 1
ATOM 617 O O . ASN A 1 82 ? 14.282 -7.939 -19.262 1.00 69.94 82 ASN A O 1
ATOM 621 N N . ALA A 1 83 ? 12.880 -8.479 -17.599 1.00 68.38 83 ALA A N 1
ATOM 622 C CA . ALA A 1 83 ? 11.862 -9.121 -18.434 1.00 68.38 83 ALA A CA 1
ATOM 623 C C . ALA A 1 83 ? 10.485 -8.478 -18.224 1.00 68.38 83 ALA A C 1
ATOM 625 O O . ALA A 1 83 ? 9.462 -9.159 -18.143 1.00 68.38 83 ALA A O 1
ATOM 626 N N . LEU A 1 84 ? 10.457 -7.150 -18.095 1.00 81.12 84 LEU A N 1
ATOM 627 C CA . LEU A 1 84 ? 9.212 -6.418 -17.938 1.00 81.12 84 LEU A CA 1
ATOM 628 C C . LEU A 1 84 ? 8.459 -6.388 -19.278 1.00 81.12 84 LEU A C 1
ATOM 630 O O . LEU A 1 84 ? 8.801 -5.635 -20.186 1.00 81.12 84 LEU A O 1
ATOM 634 N N . GLN A 1 85 ? 7.446 -7.241 -19.411 1.00 82.56 85 GLN A N 1
ATOM 635 C CA . GLN A 1 85 ? 6.635 -7.338 -20.623 1.00 82.56 85 GLN A CA 1
ATOM 636 C C . GLN A 1 85 ? 5.503 -6.309 -20.603 1.00 82.56 85 GLN A C 1
ATOM 638 O O . GLN A 1 85 ? 4.837 -6.125 -19.581 1.00 82.56 85 GLN A O 1
ATOM 643 N N . ALA A 1 86 ? 5.248 -5.667 -21.745 1.00 85.38 86 ALA A N 1
ATOM 644 C CA . ALA A 1 86 ? 4.061 -4.834 -21.912 1.00 85.38 86 ALA A CA 1
ATOM 645 C C . ALA A 1 86 ? 2.794 -5.659 -21.619 1.00 85.38 86 ALA A C 1
ATOM 647 O O . ALA A 1 86 ? 2.691 -6.818 -22.015 1.00 85.38 86 ALA A O 1
ATOM 648 N N . GLY A 1 87 ? 1.846 -5.069 -20.892 1.00 86.19 87 GLY A N 1
ATOM 649 C CA . GLY A 1 87 ? 0.648 -5.758 -20.405 1.00 86.19 87 GLY A CA 1
ATOM 650 C C . GLY A 1 87 ? 0.813 -6.459 -19.051 1.00 86.19 87 GLY A C 1
ATOM 651 O O . GLY A 1 87 ? -0.193 -6.830 -18.442 1.00 86.19 87 GLY A O 1
ATOM 652 N N . ALA A 1 88 ? 2.037 -6.596 -18.524 1.00 88.75 88 ALA A N 1
ATOM 653 C CA . ALA A 1 88 ? 2.244 -7.104 -17.170 1.00 88.75 88 ALA A CA 1
ATOM 654 C C . ALA A 1 88 ? 1.606 -6.177 -16.119 1.00 88.75 88 ALA A C 1
ATOM 656 O O . ALA A 1 88 ? 1.514 -4.962 -16.304 1.00 88.75 88 ALA A O 1
ATOM 657 N N . LYS A 1 89 ? 1.170 -6.748 -14.992 1.00 90.56 89 LYS A N 1
ATOM 658 C CA . LYS A 1 89 ? 0.525 -6.008 -13.897 1.00 90.56 89 LYS A CA 1
ATOM 659 C C . LYS A 1 89 ? 1.494 -5.818 -12.736 1.00 90.56 89 LYS A C 1
ATOM 661 O O . LYS A 1 89 ? 1.892 -6.790 -12.102 1.00 90.56 89 LYS A O 1
ATOM 666 N N . ILE A 1 90 ? 1.804 -4.565 -12.425 1.00 90.00 90 ILE A N 1
ATOM 667 C CA . ILE A 1 90 ? 2.602 -4.160 -11.267 1.00 90.00 90 ILE A CA 1
ATOM 668 C C . ILE A 1 90 ? 1.673 -3.716 -10.147 1.00 90.00 90 ILE A C 1
ATOM 670 O O . ILE A 1 90 ? 0.843 -2.826 -10.330 1.00 90.00 90 ILE A O 1
ATOM 674 N N . ARG A 1 91 ? 1.818 -4.334 -8.978 1.00 89.31 91 ARG A N 1
ATOM 675 C CA . ARG A 1 91 ? 1.021 -4.050 -7.784 1.00 89.31 91 ARG A CA 1
ATOM 676 C C . ARG A 1 91 ? 1.827 -3.261 -6.769 1.00 89.31 91 ARG A C 1
ATOM 678 O O . ARG A 1 91 ? 2.949 -3.640 -6.451 1.00 89.31 91 ARG A O 1
ATOM 685 N N . PHE A 1 92 ? 1.265 -2.197 -6.214 1.00 88.69 92 PHE A N 1
ATOM 686 C CA . PHE A 1 92 ? 1.972 -1.401 -5.212 1.00 88.69 92 PHE A CA 1
ATOM 687 C C . PHE A 1 92 ? 1.036 -0.671 -4.260 1.00 88.69 92 PHE A C 1
ATOM 689 O O . PHE A 1 92 ? -0.129 -0.420 -4.562 1.00 88.69 92 PHE A O 1
ATOM 696 N N . LEU A 1 93 ? 1.579 -0.316 -3.100 1.00 84.06 93 LEU A N 1
ATOM 697 C CA . LEU A 1 93 ? 0.995 0.670 -2.197 1.00 84.06 93 LEU A CA 1
ATOM 698 C C . LEU A 1 93 ? 1.626 2.017 -2.515 1.00 84.06 93 LEU A C 1
ATOM 700 O O . LEU A 1 93 ? 2.851 2.093 -2.623 1.00 84.06 93 LEU A O 1
ATOM 704 N N . ARG A 1 94 ? 0.822 3.074 -2.624 1.00 78.50 94 ARG A N 1
ATOM 705 C CA . ARG A 1 94 ? 1.379 4.429 -2.615 1.00 78.50 94 ARG A CA 1
ATOM 706 C C . ARG A 1 94 ? 1.914 4.714 -1.209 1.00 78.50 94 ARG A C 1
ATOM 708 O O . ARG A 1 94 ? 1.395 4.201 -0.225 1.00 78.50 94 ARG A O 1
ATOM 715 N N . SER A 1 95 ? 2.981 5.494 -1.098 1.00 70.69 95 SER A N 1
ATOM 716 C CA . SER A 1 95 ? 3.524 5.899 0.201 1.00 70.69 95 SER A CA 1
ATOM 717 C C . SER A 1 95 ? 3.771 7.396 0.179 1.00 70.69 95 SER A C 1
ATOM 719 O O . SER A 1 95 ? 4.610 7.872 -0.573 1.00 70.69 95 SER A O 1
ATOM 721 N N . GLN A 1 96 ? 3.053 8.140 1.018 1.00 58.28 96 GLN A N 1
ATOM 722 C CA . GLN A 1 96 ? 3.236 9.593 1.154 1.00 58.28 96 GLN A CA 1
ATOM 723 C C . GLN A 1 96 ? 4.390 9.954 2.107 1.00 58.28 96 GLN A C 1
ATOM 725 O O . GLN A 1 96 ? 4.717 11.123 2.275 1.00 58.28 96 GLN A O 1
ATOM 730 N N . ILE A 1 97 ? 5.005 8.964 2.766 1.00 56.28 97 ILE A N 1
ATOM 731 C CA . ILE A 1 97 ? 6.028 9.193 3.803 1.00 56.28 97 ILE A CA 1
ATOM 732 C C . ILE A 1 97 ? 7.441 9.312 3.200 1.00 56.28 97 ILE A C 1
ATOM 734 O O . ILE A 1 97 ? 8.380 9.735 3.870 1.00 56.28 97 ILE A O 1
ATOM 738 N N . THR A 1 98 ? 7.620 9.017 1.912 1.00 52.00 98 THR A N 1
ATOM 739 C CA . THR A 1 98 ? 8.943 9.008 1.274 1.00 52.00 98 THR A CA 1
ATOM 740 C C . THR A 1 98 ? 9.244 10.329 0.559 1.00 52.00 98 THR A C 1
ATOM 742 O O . THR A 1 98 ? 9.360 10.356 -0.656 1.00 52.00 98 THR A O 1
ATOM 745 N N . LEU A 1 99 ? 9.383 11.418 1.321 1.00 46.56 99 LEU A N 1
ATOM 746 C CA . LEU A 1 99 ? 10.135 12.628 0.929 1.00 46.56 99 LEU A CA 1
ATOM 747 C C . LEU A 1 99 ? 10.823 13.262 2.157 1.00 46.56 99 LEU A C 1
ATOM 749 O O . LEU A 1 99 ? 10.781 14.470 2.371 1.00 46.56 99 LEU A O 1
ATOM 753 N N . ARG A 1 100 ? 11.441 12.446 3.017 1.00 43.25 100 ARG A N 1
ATOM 754 C CA . ARG A 1 100 ? 12.434 12.935 3.985 1.00 43.25 100 ARG A CA 1
ATOM 755 C C . ARG A 1 100 ? 13.677 12.068 3.893 1.00 43.25 100 ARG A C 1
ATOM 757 O O . ARG A 1 100 ? 13.709 10.971 4.438 1.00 43.25 100 ARG A O 1
ATOM 764 N N . GLY A 1 101 ? 14.657 12.569 3.155 1.00 44.25 101 GLY A N 1
ATOM 765 C CA . GLY A 1 101 ? 15.958 11.941 2.984 1.00 44.25 101 GLY A CA 1
ATOM 766 C C . GLY A 1 101 ? 16.634 12.408 1.704 1.00 44.25 101 GLY A C 1
ATOM 767 O O . GLY A 1 101 ? 16.683 11.638 0.751 1.00 44.25 101 GLY A O 1
ATOM 768 N N . HIS A 1 102 ? 17.020 13.686 1.675 1.00 36.94 102 HIS A N 1
ATOM 769 C CA . HIS A 1 102 ? 18.339 14.238 1.325 1.00 36.94 102 HIS A CA 1
ATOM 770 C C . HIS A 1 102 ? 18.190 15.712 0.954 1.00 36.94 102 HIS A C 1
ATOM 772 O O . HIS A 1 102 ? 17.427 16.010 0.010 1.00 36.94 102 HIS A O 1
#